Protein AF-A0A849MXF7-F1 (afdb_monomer_lite)

Foldseek 3Di:
DDQAQWWKAFQPDRFIFGFHAKDADPVGFIWTWGQGFQDNDIDIDGPVRIDTDDDFDADDKDFPVPDDQSFAFWWFAFPVGDIAGRWGHDPVVRAIWGFDQDPPRDTDTHGDPGHTTIIHHDHHDPDPPDD

Secondary structure (DSSP, 8-state):
---TT-EEEETTT--EEEEEEEEE-TTS-EEEEEEETTSS-EEEEEGGGEEEEPPPPPS--EEGGGS--SS-EEEEEETTS-EEEEEEEETTTTEEEEEEE-GGG-EEEEEP-SPEEEEEEPPPPPP----

Sequence (131 aa):
MTDLGKRFRADCDDFTGTCIGSYTTREGRDGLVLQMDNARVVHVYGRNRLTEIEAQPAGEWMPIDTAPKDGSRFDAWSVNKERHADVKWSARKNCFLEWAVGDFDTCEWVRVQYSLTHWMPVPQPPASTEG

Structure (mmCIF, N/CA/C/O backbone):
data_AF-A0A849MXF7-F1
#
_entry.id   AF-A0A849MXF7-F1
#
loop_
_atom_site.group_PDB
_atom_site.id
_atom_site.type_symbol
_atom_site.label_atom_id
_atom_site.label_alt_id
_atom_site.label_comp_id
_atom_site.label_asym_id
_atom_site.label_entity_id
_atom_site.label_seq_id
_atom_site.pdbx_PDB_ins_code
_atom_site.Cartn_x
_atom_site.Cartn_y
_atom_site.Cartn_z
_atom_site.occupancy
_atom_site.B_iso_or_equiv
_atom_site.auth_seq_id
_atom_site.auth_comp_id
_atom_site.auth_asym_id
_atom_site.auth_atom_id
_atom_site.pdbx_PDB_model_num
ATOM 1 N N . MET A 1 1 ? -17.865 -12.121 14.882 1.00 52.53 1 MET A N 1
ATOM 2 C CA . MET A 1 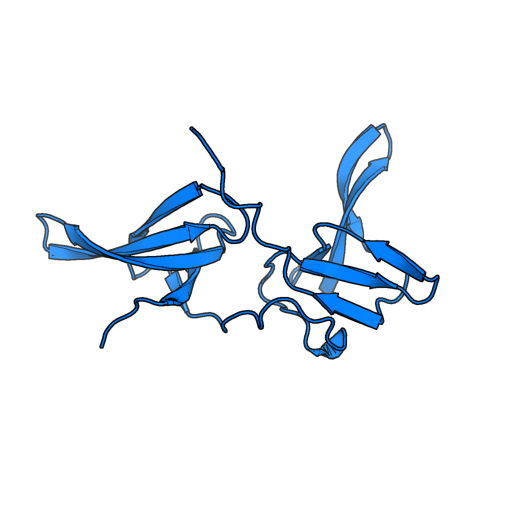1 ? -16.812 -12.282 13.857 1.00 52.53 1 MET A CA 1
ATOM 3 C C . MET A 1 1 ? -15.732 -11.280 14.188 1.00 52.53 1 MET A C 1
ATOM 5 O O . MET A 1 1 ? -16.062 -10.118 14.364 1.00 52.53 1 MET A O 1
ATOM 9 N N . THR A 1 2 ? -14.505 -11.736 14.400 1.00 78.31 2 THR A N 1
ATOM 10 C CA . THR A 1 2 ? -13.436 -10.901 14.956 1.00 78.31 2 THR A CA 1
ATOM 11 C C . THR A 1 2 ? -12.618 -10.313 13.813 1.00 78.31 2 THR A C 1
ATOM 13 O O . THR A 1 2 ? -12.104 -11.069 12.997 1.00 78.31 2 THR A O 1
ATOM 16 N N . ASP A 1 3 ? -12.509 -8.985 13.739 1.00 90.44 3 ASP A N 1
ATOM 17 C CA . ASP A 1 3 ? -11.762 -8.297 12.671 1.00 90.44 3 ASP A CA 1
ATOM 18 C C . ASP A 1 3 ? -10.250 -8.219 12.925 1.00 90.44 3 ASP A C 1
ATOM 20 O O . ASP A 1 3 ? -9.512 -7.645 12.131 1.00 90.44 3 ASP A O 1
ATOM 24 N N . LEU A 1 4 ? -9.776 -8.777 14.041 1.00 92.06 4 LEU A N 1
ATOM 25 C CA . LEU A 1 4 ? -8.355 -8.832 14.378 1.00 92.06 4 LEU A CA 1
ATOM 26 C C . LEU A 1 4 ? -7.558 -9.519 13.264 1.00 92.06 4 LEU A C 1
ATOM 28 O O . LEU A 1 4 ? -7.913 -10.607 12.817 1.00 92.06 4 LEU A O 1
ATOM 32 N N . GLY A 1 5 ? -6.473 -8.875 12.836 1.00 88.62 5 GLY A N 1
ATOM 33 C CA . GLY A 1 5 ? -5.581 -9.372 11.787 1.00 88.62 5 GLY A CA 1
ATOM 34 C C . GLY A 1 5 ? -6.042 -9.087 10.356 1.00 88.62 5 GLY A C 1
ATOM 35 O O . GLY A 1 5 ? -5.262 -9.278 9.428 1.00 88.62 5 GLY A O 1
ATOM 36 N N . LYS A 1 6 ? -7.268 -8.592 10.148 1.00 92.81 6 LYS A N 1
ATOM 37 C CA . LYS A 1 6 ? -7.717 -8.153 8.821 1.00 92.81 6 LYS A CA 1
ATOM 38 C C . LYS A 1 6 ? -7.108 -6.803 8.456 1.00 92.81 6 LYS A C 1
ATOM 40 O O . LYS A 1 6 ? -6.905 -5.962 9.334 1.00 92.81 6 LYS A O 1
ATOM 45 N N . ARG A 1 7 ? -6.855 -6.574 7.166 1.00 91.94 7 ARG A N 1
ATOM 46 C CA . ARG A 1 7 ? -6.406 -5.272 6.661 1.00 91.94 7 ARG A CA 1
ATOM 47 C C . ARG A 1 7 ? -7.588 -4.429 6.211 1.00 91.94 7 ARG A C 1
ATOM 49 O O . ARG A 1 7 ? -8.567 -4.936 5.670 1.00 91.94 7 ARG A O 1
ATOM 56 N N . PHE A 1 8 ? -7.471 -3.129 6.431 1.00 92.88 8 PHE A N 1
ATOM 57 C CA . PHE A 1 8 ? -8.466 -2.146 6.032 1.00 92.88 8 PHE A CA 1
ATOM 58 C C . PHE A 1 8 ? -7.792 -0.934 5.395 1.00 92.88 8 PHE A C 1
ATOM 60 O O . PHE A 1 8 ? -6.679 -0.557 5.770 1.00 92.88 8 PHE A O 1
ATOM 67 N N . ARG A 1 9 ? -8.506 -0.303 4.465 1.00 91.31 9 ARG A N 1
ATOM 68 C CA . ARG A 1 9 ? -8.214 1.028 3.939 1.00 91.31 9 ARG A CA 1
ATOM 69 C C . ARG A 1 9 ? -9.208 2.026 4.517 1.00 9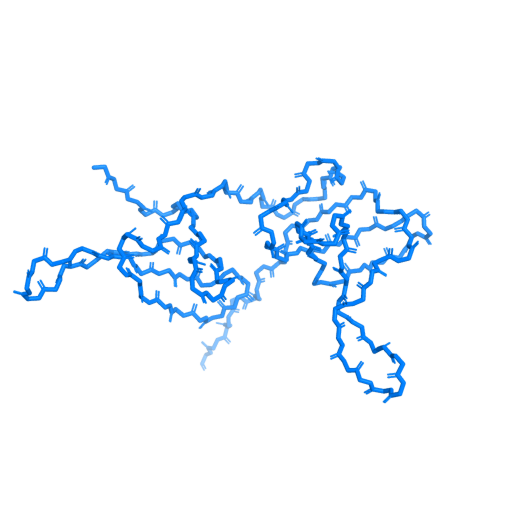1.31 9 ARG A C 1
ATOM 71 O O . ARG A 1 9 ? -10.410 1.767 4.487 1.00 91.31 9 ARG A O 1
ATOM 78 N N . ALA A 1 10 ? -8.714 3.153 5.015 1.00 90.81 10 ALA A N 1
ATOM 79 C CA . ALA A 1 10 ? -9.545 4.276 5.410 1.00 90.81 10 ALA A CA 1
ATOM 80 C C . ALA A 1 10 ? -9.904 5.133 4.193 1.00 90.81 10 ALA A C 1
ATOM 82 O O . ALA A 1 10 ? -9.039 5.524 3.405 1.00 90.81 10 ALA A O 1
ATOM 83 N N . ASP A 1 11 ? -11.186 5.462 4.065 1.00 86.81 11 ASP A N 1
ATOM 84 C CA . ASP A 1 11 ? -11.699 6.206 2.910 1.00 86.81 11 ASP A CA 1
ATOM 85 C C . ASP A 1 11 ? -11.303 7.694 2.939 1.00 86.81 11 ASP A C 1
ATOM 87 O O . ASP A 1 11 ? -11.403 8.391 1.931 1.00 86.81 11 ASP A O 1
ATOM 91 N N . CYS A 1 12 ? -10.883 8.207 4.100 1.00 80.19 12 CYS A N 1
ATOM 92 C CA . CYS A 1 12 ? -10.626 9.630 4.307 1.00 80.19 12 CYS A CA 1
ATOM 93 C C . CYS A 1 12 ? -9.191 10.090 4.022 1.00 80.19 12 CYS A C 1
ATOM 95 O O . CYS A 1 12 ? -9.007 11.274 3.749 1.00 80.19 12 CYS A O 1
ATOM 97 N N . ASP A 1 13 ? -8.186 9.219 4.126 1.00 75.62 13 ASP A N 1
ATOM 98 C CA . ASP A 1 13 ? -6.784 9.656 4.226 1.00 75.62 13 ASP A CA 1
ATOM 99 C C . ASP A 1 13 ? -5.742 8.674 3.656 1.00 75.62 13 ASP A C 1
ATOM 101 O O . ASP A 1 13 ? -4.587 8.698 4.071 1.00 75.62 13 ASP A O 1
ATOM 105 N N . ASP A 1 14 ? -6.107 7.835 2.674 1.00 74.50 14 ASP A N 1
ATOM 106 C CA . ASP A 1 14 ? -5.209 6.840 2.040 1.00 74.50 14 ASP A CA 1
ATOM 107 C C . ASP A 1 14 ? -4.488 5.909 3.044 1.00 74.50 14 ASP A C 1
ATOM 109 O O . ASP A 1 14 ? -3.537 5.208 2.693 1.00 74.50 14 ASP A O 1
ATOM 113 N N . PHE A 1 15 ? -4.948 5.872 4.295 1.00 86.88 15 PHE A N 1
ATOM 114 C CA . PHE A 1 15 ? -4.366 5.064 5.348 1.00 86.88 15 PHE A CA 1
ATOM 115 C C . PHE A 1 15 ? -4.726 3.598 5.116 1.00 86.88 15 PHE A C 1
ATOM 117 O O . PHE A 1 15 ? -5.904 3.247 5.025 1.00 86.88 15 PHE A O 1
ATOM 124 N N . THR A 1 16 ? -3.721 2.727 5.055 1.00 90.00 16 THR A N 1
ATOM 125 C CA . THR A 1 16 ? -3.910 1.273 5.060 1.00 90.00 16 THR A CA 1
ATOM 126 C C . THR A 1 16 ? -3.232 0.673 6.278 1.00 90.00 16 THR A C 1
ATOM 128 O O . THR A 1 16 ? -2.144 1.099 6.681 1.00 90.00 16 THR A O 1
ATOM 131 N N . GLY A 1 17 ? -3.898 -0.292 6.904 1.00 90.19 17 GLY A N 1
ATOM 132 C CA . GLY A 1 17 ? -3.376 -0.903 8.112 1.00 90.19 17 GLY A CA 1
ATOM 133 C C . GLY A 1 17 ? -4.076 -2.186 8.516 1.00 90.19 17 GLY A C 1
ATOM 134 O O . GLY A 1 17 ? -5.153 -2.525 8.024 1.00 90.19 17 GLY A O 1
ATOM 135 N N . THR A 1 18 ? -3.453 -2.891 9.452 1.00 92.62 18 THR A N 1
ATOM 136 C CA . THR A 1 18 ? -3.974 -4.125 10.042 1.00 92.62 18 THR A CA 1
ATOM 137 C C . THR A 1 18 ? -4.764 -3.807 11.306 1.00 92.62 18 THR A C 1
ATOM 139 O O . THR A 1 18 ? -4.310 -3.049 12.162 1.00 92.62 18 THR A O 1
ATOM 142 N N . CYS A 1 19 ? -5.949 -4.394 11.448 1.00 94.62 19 CYS A N 1
ATOM 143 C CA . CYS A 1 19 ? -6.777 -4.242 12.634 1.00 94.62 19 CYS A CA 1
ATOM 144 C C . CYS A 1 19 ? -6.158 -4.975 13.831 1.00 94.62 19 CYS A C 1
ATOM 146 O O . CYS A 1 19 ? -5.985 -6.195 13.818 1.00 94.62 19 CYS A O 1
ATOM 148 N N . ILE A 1 20 ? -5.863 -4.209 14.881 1.00 95.12 20 ILE A N 1
ATOM 149 C CA . ILE A 1 20 ? -5.276 -4.683 16.144 1.00 95.12 20 ILE A CA 1
ATOM 150 C C . ILE A 1 20 ? -6.253 -4.586 17.321 1.00 95.12 20 ILE A C 1
ATOM 152 O O . ILE A 1 20 ? -5.947 -5.026 18.426 1.00 95.12 20 ILE A O 1
ATOM 156 N N . GLY A 1 21 ? -7.440 -4.019 17.101 1.00 95.50 21 GLY A N 1
ATOM 157 C CA . GLY A 1 21 ? -8.454 -3.873 18.134 1.00 95.50 21 GLY A CA 1
ATOM 158 C C . GLY A 1 21 ? -9.754 -3.288 17.603 1.00 95.50 21 GLY A C 1
ATOM 159 O O . GLY A 1 21 ? -9.838 -2.818 16.471 1.00 95.50 21 GLY A O 1
ATOM 160 N N . SER A 1 22 ? -10.776 -3.296 18.450 1.00 95.56 22 SER A N 1
ATOM 161 C CA . SER A 1 22 ? -12.070 -2.668 18.177 1.00 95.56 22 SER A CA 1
ATOM 162 C C . SER A 1 22 ? -12.519 -1.864 19.390 1.00 95.56 22 SER A C 1
ATOM 164 O O . SER A 1 22 ? -12.068 -2.119 20.508 1.00 95.56 22 SER A O 1
ATOM 166 N N . TYR A 1 23 ? -13.375 -0.875 19.165 1.00 94.31 23 TYR A N 1
ATOM 167 C CA . TYR A 1 23 ? -13.954 -0.061 20.223 1.00 94.31 23 TYR A CA 1
ATOM 168 C C . TYR A 1 23 ? -15.414 0.258 19.917 1.00 94.31 23 TYR A C 1
ATOM 170 O O . TYR A 1 23 ? -15.825 0.321 18.758 1.00 94.31 23 TYR A O 1
ATOM 178 N N . THR A 1 24 ? -16.165 0.544 20.976 1.00 95.56 24 THR A N 1
ATOM 179 C CA . THR A 1 24 ? -17.508 1.116 20.894 1.00 95.56 24 THR A CA 1
ATOM 180 C C . THR A 1 24 ? -17.511 2.415 21.695 1.00 95.56 24 THR A C 1
ATOM 182 O O . THR A 1 24 ? -17.035 2.462 22.833 1.00 95.56 24 THR A O 1
ATOM 185 N N . THR A 1 25 ? -17.987 3.506 21.096 1.00 93.62 25 THR A N 1
ATOM 186 C CA . THR A 1 25 ? -18.093 4.797 21.788 1.00 93.62 25 THR A CA 1
ATOM 187 C C . THR A 1 25 ? -19.196 4.757 22.845 1.00 93.62 25 THR A C 1
ATOM 189 O O . THR A 1 25 ? -20.082 3.906 22.819 1.00 93.62 25 THR A O 1
ATOM 192 N N . ARG A 1 26 ? -19.213 5.744 23.750 1.00 94.75 26 ARG A N 1
ATOM 193 C CA . ARG A 1 26 ? -20.309 5.906 24.726 1.00 94.75 26 ARG A CA 1
ATOM 194 C C . ARG A 1 26 ? -21.681 6.129 24.081 1.00 94.75 26 ARG A C 1
ATOM 196 O O . ARG A 1 26 ? -22.695 5.899 24.722 1.00 94.75 26 ARG A O 1
ATOM 203 N N . GLU A 1 27 ? -21.702 6.567 22.827 1.00 94.19 27 GLU A N 1
ATOM 204 C CA . GLU A 1 27 ? -22.913 6.768 22.027 1.00 94.19 27 GLU A CA 1
ATOM 205 C C . GLU A 1 27 ? -23.311 5.510 21.231 1.00 94.19 27 GLU A C 1
ATOM 207 O O . GLU A 1 27 ? -24.220 5.570 20.409 1.00 94.19 27 GLU A O 1
ATOM 212 N N . GLY A 1 28 ? -22.621 4.380 21.430 1.00 93.12 28 GLY A N 1
ATOM 213 C CA . GLY A 1 28 ? -22.919 3.113 20.758 1.00 93.12 28 GLY A CA 1
ATOM 214 C C . GLY A 1 28 ? -22.408 3.015 19.319 1.00 93.12 28 GLY A C 1
ATOM 215 O O . GLY A 1 28 ? -22.922 2.210 18.550 1.00 93.12 28 GLY A O 1
ATOM 216 N N . ARG A 1 29 ? -21.425 3.837 18.921 1.00 93.44 29 ARG A N 1
ATOM 217 C CA . ARG A 1 29 ? -20.824 3.776 17.576 1.00 93.44 29 ARG A CA 1
ATOM 218 C C . ARG A 1 29 ? -19.606 2.857 17.569 1.00 93.44 29 ARG A C 1
ATOM 220 O O . ARG A 1 29 ? -18.716 3.039 18.397 1.00 93.44 29 ARG A O 1
ATOM 227 N N . ASP A 1 30 ? -19.535 1.948 16.603 1.00 94.94 30 ASP A N 1
ATOM 228 C CA . ASP A 1 30 ? -18.426 0.999 16.477 1.00 94.94 30 ASP A CA 1
ATOM 229 C C . ASP A 1 30 ? -17.276 1.530 15.616 1.00 94.94 30 ASP A C 1
ATOM 231 O O . ASP A 1 30 ? -17.471 2.213 14.600 1.00 94.94 30 ASP A O 1
ATOM 235 N N . GLY A 1 31 ? -16.060 1.150 15.991 1.00 94.62 31 GLY A N 1
ATOM 236 C CA . GLY A 1 31 ? -14.858 1.444 15.230 1.00 94.62 31 GLY A CA 1
ATOM 237 C C . GLY A 1 31 ? -13.746 0.427 15.440 1.00 94.62 31 GLY A C 1
ATOM 238 O O . GLY A 1 31 ? -13.813 -0.449 16.305 1.00 94.62 31 GLY A O 1
ATOM 239 N N . LEU A 1 32 ? -12.725 0.542 14.598 1.00 96.12 32 LEU A N 1
ATOM 240 C CA . LEU A 1 32 ? -11.552 -0.322 14.596 1.00 96.12 32 LEU A CA 1
ATOM 241 C C . LEU A 1 32 ? -10.296 0.495 14.888 1.00 96.12 32 LEU A C 1
ATOM 243 O O . LEU A 1 32 ? -10.208 1.683 14.568 1.00 96.12 32 LEU A O 1
ATOM 247 N N . VAL A 1 33 ? -9.328 -0.173 15.504 1.00 95.62 33 VAL A N 1
ATOM 248 C CA . VAL A 1 33 ? -7.987 0.340 15.768 1.00 95.62 33 VAL A CA 1
ATOM 249 C C . VAL A 1 33 ? -7.053 -0.302 14.752 1.00 95.62 33 VAL A C 1
ATOM 251 O O . VAL A 1 33 ? -6.906 -1.526 14.741 1.00 95.62 33 VAL A O 1
ATOM 254 N N . LEU A 1 34 ? -6.447 0.510 13.890 1.00 94.19 34 LEU A N 1
ATOM 255 C CA . LEU A 1 34 ? -5.587 0.048 12.808 1.00 94.19 34 LEU A CA 1
ATOM 256 C C . LEU A 1 34 ? -4.131 0.437 13.079 1.00 94.19 34 LEU A C 1
ATOM 258 O O . LEU A 1 34 ? -3.830 1.607 13.313 1.00 94.19 34 LEU A O 1
ATOM 262 N N . GLN A 1 35 ? -3.229 -0.539 13.003 1.00 92.56 35 GLN A N 1
ATOM 263 C CA . GLN A 1 35 ? -1.790 -0.315 12.888 1.00 92.56 35 GLN A CA 1
ATOM 264 C C . GLN A 1 35 ? -1.466 -0.038 11.420 1.00 92.56 35 GLN A C 1
ATOM 266 O O . GLN A 1 35 ? -1.732 -0.893 10.575 1.00 92.56 35 GLN A O 1
ATOM 271 N N . MET A 1 36 ? -0.899 1.130 11.122 1.00 87.88 36 MET A N 1
ATOM 272 C CA . MET A 1 36 ? -0.479 1.497 9.770 1.00 87.88 36 MET A CA 1
ATOM 273 C C . MET A 1 36 ? 0.536 0.487 9.236 1.00 87.88 36 MET A C 1
ATOM 275 O O . MET A 1 36 ? 1.449 0.079 9.960 1.00 87.88 36 MET A O 1
ATOM 279 N N . ASP A 1 37 ? 0.413 0.122 7.963 1.00 84.12 37 ASP A N 1
ATOM 280 C CA . ASP A 1 37 ? 1.401 -0.745 7.333 1.00 84.12 37 ASP A CA 1
ATOM 281 C C . ASP A 1 37 ? 2.782 -0.070 7.345 1.00 84.12 37 ASP A C 1
ATOM 283 O O . ASP A 1 37 ? 2.940 1.077 6.924 1.00 84.12 37 ASP A O 1
ATOM 287 N N . ASN A 1 38 ? 3.791 -0.804 7.820 1.00 73.56 38 ASN A N 1
ATOM 288 C CA . ASN A 1 38 ? 5.214 -0.432 7.766 1.00 73.56 38 ASN A CA 1
ATOM 289 C C . ASN A 1 38 ? 5.586 0.848 8.531 1.00 73.56 38 ASN A C 1
ATOM 291 O O . ASN A 1 38 ? 6.677 1.388 8.364 1.00 73.56 38 ASN A O 1
ATOM 295 N N . ALA A 1 39 ? 4.706 1.314 9.414 1.00 76.69 39 ALA A N 1
ATOM 296 C CA . ALA A 1 39 ? 4.963 2.427 10.311 1.00 76.69 39 ALA A CA 1
ATOM 297 C C . ALA A 1 39 ? 4.472 2.079 11.714 1.00 76.69 39 ALA A C 1
ATOM 299 O O . ALA A 1 39 ? 3.503 1.346 11.880 1.00 76.69 39 ALA A O 1
ATOM 300 N N . ARG A 1 40 ? 5.093 2.653 12.749 1.00 81.56 40 ARG A N 1
ATOM 301 C CA . ARG A 1 40 ? 4.650 2.510 14.150 1.00 81.56 40 ARG A CA 1
ATOM 302 C C . ARG A 1 40 ? 3.527 3.495 14.504 1.00 81.56 40 ARG A C 1
ATOM 304 O O . ARG A 1 40 ? 3.507 4.063 15.589 1.00 81.56 40 ARG A O 1
ATOM 311 N N . VAL A 1 41 ? 2.607 3.721 13.570 1.00 87.38 41 VAL A N 1
ATOM 312 C CA . VAL A 1 41 ? 1.477 4.644 13.724 1.00 87.38 41 VAL A CA 1
ATOM 313 C C . VAL A 1 41 ? 0.202 3.836 13.907 1.00 87.38 41 VAL A C 1
ATOM 315 O O . VAL A 1 41 ? -0.089 2.951 13.110 1.00 87.38 41 VAL A O 1
ATOM 318 N N . VAL A 1 42 ? -0.566 4.160 14.943 1.00 92.62 42 VAL A N 1
ATOM 319 C CA . VAL A 1 42 ? -1.897 3.594 15.175 1.00 92.62 42 VAL A CA 1
ATOM 320 C C . VAL A 1 42 ? -2.929 4.692 14.986 1.00 92.62 42 VAL A C 1
ATOM 322 O O . VAL A 1 42 ? -2.755 5.796 15.502 1.00 92.62 42 VAL A O 1
ATOM 325 N N . HIS A 1 43 ? -4.016 4.385 14.287 1.00 93.75 43 HIS A N 1
ATOM 326 C CA . HIS A 1 43 ? -5.144 5.296 14.128 1.00 93.75 43 HIS A CA 1
ATOM 327 C C . HIS A 1 43 ? -6.463 4.551 14.361 1.00 93.75 43 HIS A C 1
ATOM 329 O O . HIS A 1 43 ? -6.575 3.345 14.135 1.00 93.75 43 HIS A O 1
ATOM 335 N N . VAL A 1 44 ? -7.462 5.269 14.868 1.00 94.00 44 VAL A N 1
ATOM 336 C CA . VAL A 1 44 ? -8.803 4.757 15.143 1.00 94.00 44 VAL A CA 1
ATOM 337 C C . VAL A 1 44 ? -9.788 5.335 14.141 1.00 94.00 44 VAL A C 1
ATOM 339 O O . VAL A 1 44 ? -9.827 6.545 13.927 1.00 94.00 44 VAL A O 1
ATOM 342 N N . TYR A 1 45 ? -10.613 4.476 13.553 1.00 94.50 45 TYR A N 1
ATOM 343 C CA . TYR A 1 45 ? -11.631 4.885 12.590 1.00 94.50 45 TYR A CA 1
ATOM 344 C C . TYR A 1 45 ? -12.983 4.282 12.948 1.00 94.50 45 TYR A C 1
ATOM 346 O O . TYR A 1 45 ? -13.077 3.144 13.412 1.00 94.50 45 TYR A O 1
ATOM 354 N N . GLY A 1 46 ? -14.050 5.034 12.670 1.00 94.44 46 GLY A N 1
ATOM 355 C CA . GLY A 1 46 ? -15.397 4.472 12.653 1.00 94.44 46 GLY A CA 1
ATOM 356 C C . GLY A 1 46 ? -15.500 3.395 11.574 1.00 94.44 46 GLY A C 1
ATOM 357 O O . GLY A 1 46 ? -14.980 3.569 10.472 1.00 94.44 46 GLY A O 1
ATOM 358 N N . ARG A 1 47 ? -16.185 2.287 11.874 1.00 91.75 47 ARG A N 1
ATOM 359 C CA . ARG A 1 47 ? -16.251 1.116 10.980 1.00 91.75 47 ARG A CA 1
ATOM 360 C C . ARG A 1 47 ? -16.823 1.447 9.597 1.00 91.75 47 ARG A C 1
ATOM 362 O O . ARG A 1 47 ? -16.460 0.826 8.611 1.00 91.75 47 ARG A O 1
ATOM 369 N N . ASN A 1 48 ? -17.693 2.450 9.525 1.00 92.25 48 ASN A N 1
ATOM 370 C CA . ASN A 1 48 ? -18.322 2.926 8.294 1.00 92.25 48 ASN A CA 1
ATOM 371 C C . ASN A 1 48 ? -17.400 3.744 7.369 1.00 92.25 48 ASN A C 1
ATOM 373 O O . ASN A 1 48 ? -17.879 4.236 6.353 1.00 92.25 48 ASN A O 1
ATOM 377 N N . ARG A 1 49 ? -16.130 3.943 7.737 1.00 91.88 49 ARG A N 1
ATOM 378 C CA . ARG A 1 49 ? -15.108 4.622 6.920 1.00 91.88 49 ARG A CA 1
ATOM 379 C C . ARG A 1 49 ? -13.977 3.689 6.494 1.00 91.88 49 ARG A C 1
ATOM 381 O O . ARG A 1 49 ? -12.894 4.162 6.151 1.00 91.88 49 ARG A O 1
ATOM 388 N N . LEU A 1 50 ? -14.191 2.384 6.646 1.00 92.31 50 LEU A N 1
ATOM 389 C CA . LEU A 1 50 ? -13.188 1.363 6.417 1.00 92.31 50 LEU A CA 1
ATOM 390 C C . LEU A 1 50 ? -13.680 0.378 5.368 1.00 92.31 50 LEU A C 1
ATOM 392 O O . LEU A 1 50 ? -14.751 -0.214 5.505 1.00 92.31 50 LEU A O 1
ATOM 396 N N . THR A 1 51 ? -12.834 0.148 4.375 1.00 92.81 51 THR A N 1
ATOM 397 C CA . THR A 1 51 ? -13.004 -0.912 3.387 1.00 92.81 51 THR A CA 1
ATOM 398 C C . THR A 1 51 ? -12.029 -2.039 3.719 1.00 92.81 51 THR A C 1
ATOM 400 O O . THR A 1 51 ? -10.829 -1.792 3.830 1.00 92.81 51 THR A O 1
ATOM 403 N N . GLU A 1 52 ? -12.523 -3.264 3.921 1.00 92.25 52 GLU A N 1
ATOM 404 C CA . GLU A 1 52 ? -11.661 -4.446 4.101 1.00 92.25 52 GLU A CA 1
ATOM 405 C C . GLU A 1 52 ? -10.869 -4.697 2.809 1.00 92.25 52 GLU A C 1
ATOM 407 O O . GLU A 1 52 ? -11.435 -4.666 1.716 1.00 92.25 52 GLU A O 1
ATOM 412 N N . ILE A 1 53 ? -9.563 -4.919 2.939 1.00 89.81 53 ILE A N 1
ATOM 413 C CA . ILE A 1 53 ? -8.642 -5.188 1.828 1.00 89.81 53 ILE A CA 1
ATOM 414 C C . ILE A 1 53 ? -7.883 -6.490 2.086 1.00 89.81 53 ILE A C 1
ATOM 416 O O . ILE A 1 53 ? -7.771 -6.951 3.224 1.00 89.81 53 ILE A O 1
ATOM 420 N N . GLU A 1 54 ? -7.346 -7.087 1.024 1.00 84.56 54 GLU A N 1
ATOM 421 C CA . GLU A 1 54 ? -6.590 -8.332 1.137 1.00 84.56 54 GLU A CA 1
ATOM 422 C C . GLU A 1 54 ? -5.310 -8.157 1.971 1.00 84.56 54 GLU A C 1
ATOM 424 O O . GLU A 1 54 ? -4.642 -7.113 1.970 1.00 84.56 54 GLU A O 1
AT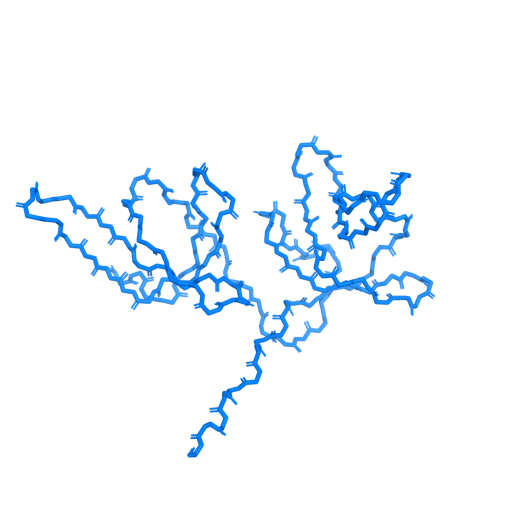OM 429 N N . ALA A 1 55 ? -4.964 -9.210 2.712 1.00 75.25 55 ALA A N 1
ATOM 430 C CA . ALA A 1 55 ? -3.703 -9.281 3.432 1.00 75.25 55 ALA A CA 1
ATOM 431 C C . ALA A 1 55 ? -2.533 -9.289 2.438 1.00 75.25 55 ALA A C 1
ATOM 433 O O . ALA A 1 55 ? -2.577 -10.010 1.442 1.00 75.25 55 ALA A O 1
ATOM 434 N N . GLN A 1 56 ? -1.474 -8.524 2.715 1.00 70.69 56 GLN A N 1
ATOM 435 C CA . GLN A 1 56 ? -0.246 -8.674 1.941 1.00 70.69 56 GLN A CA 1
ATOM 436 C C . GLN A 1 56 ? 0.490 -9.957 2.380 1.00 70.69 56 GLN A C 1
ATOM 438 O O . GLN A 1 56 ? 0.595 -10.220 3.581 1.00 70.69 56 GLN A O 1
ATOM 443 N N . PRO A 1 57 ? 0.998 -10.755 1.430 1.00 70.06 57 PRO A N 1
ATOM 444 C CA . PRO A 1 57 ? 1.856 -11.902 1.701 1.00 70.06 57 PRO A CA 1
ATOM 445 C C . PRO A 1 57 ? 3.174 -11.423 2.309 1.00 70.06 57 PRO A C 1
ATOM 447 O O . PRO A 1 57 ? 3.638 -10.340 1.977 1.00 70.06 57 PRO A O 1
ATOM 450 N N . ALA A 1 58 ? 3.768 -12.202 3.211 1.00 67.44 58 ALA A N 1
ATOM 451 C CA . ALA A 1 58 ? 4.940 -11.783 3.972 1.00 67.44 58 ALA A CA 1
ATOM 452 C C . ALA A 1 58 ? 6.261 -12.097 3.245 1.00 67.44 58 ALA A C 1
ATOM 454 O O . ALA A 1 58 ? 6.519 -13.245 2.907 1.00 67.44 58 ALA A O 1
ATOM 455 N N . GLY A 1 59 ? 7.125 -11.086 3.099 1.00 70.25 59 GLY A N 1
ATOM 456 C CA . GLY A 1 59 ? 8.588 -11.232 3.010 1.00 70.25 59 GLY A CA 1
ATOM 457 C C . GLY A 1 59 ? 9.197 -11.904 1.773 1.00 70.25 59 GLY A C 1
ATOM 458 O O . GLY A 1 59 ? 10.416 -12.050 1.736 1.00 70.25 59 GLY A O 1
ATOM 459 N N . GLU A 1 60 ? 8.405 -12.291 0.775 1.00 84.31 60 GLU A N 1
ATOM 460 C CA . GLU A 1 60 ? 8.903 -12.903 -0.462 1.00 84.31 60 GLU A CA 1
ATOM 461 C C . GLU A 1 60 ? 8.630 -12.028 -1.688 1.00 84.31 60 GLU A C 1
ATOM 463 O O . GLU A 1 60 ? 7.621 -11.324 -1.770 1.00 84.31 60 GLU A O 1
ATOM 468 N N . TRP A 1 61 ? 9.542 -12.089 -2.661 1.00 90.44 61 TRP A N 1
ATOM 469 C CA . TRP A 1 61 ? 9.356 -11.450 -3.959 1.00 90.44 61 TRP A CA 1
ATOM 470 C C . TRP A 1 61 ? 8.320 -12.213 -4.782 1.00 90.44 61 TRP A C 1
ATOM 472 O O . TRP A 1 61 ? 8.459 -13.409 -5.030 1.00 90.44 61 TRP A O 1
ATOM 482 N N . MET A 1 62 ? 7.313 -11.498 -5.263 1.00 93.56 62 MET A N 1
ATOM 483 C CA . MET A 1 62 ? 6.200 -12.028 -6.038 1.00 93.56 62 MET A CA 1
ATOM 484 C C . MET A 1 62 ? 6.111 -11.359 -7.407 1.00 93.56 62 MET A C 1
ATOM 486 O O . MET A 1 62 ? 6.559 -10.222 -7.547 1.00 93.56 62 MET A O 1
ATOM 490 N N . PRO A 1 63 ? 5.529 -12.015 -8.428 1.00 95.44 63 PRO A N 1
ATOM 491 C CA . PRO A 1 63 ? 5.335 -11.405 -9.740 1.00 95.44 63 PRO A CA 1
ATOM 492 C C . PRO A 1 63 ? 4.558 -10.089 -9.649 1.00 95.44 63 PRO A C 1
ATOM 494 O O . PRO A 1 63 ? 3.559 -10.000 -8.938 1.00 95.44 63 PRO A O 1
ATOM 497 N N . ILE A 1 64 ? 4.984 -9.068 -10.394 1.00 95.12 64 ILE A N 1
ATOM 498 C CA . ILE A 1 64 ? 4.373 -7.729 -10.343 1.00 95.12 64 ILE A CA 1
ATOM 499 C C . ILE A 1 64 ? 2.866 -7.722 -10.645 1.00 95.12 64 ILE A C 1
ATOM 501 O O . ILE A 1 64 ? 2.137 -6.877 -10.134 1.00 95.12 64 ILE A O 1
ATOM 505 N N . ASP A 1 65 ? 2.371 -8.673 -11.436 1.00 94.31 65 ASP A N 1
ATOM 506 C CA . ASP A 1 65 ? 0.952 -8.745 -11.794 1.00 94.31 65 ASP A CA 1
ATOM 507 C C . ASP A 1 65 ? 0.048 -9.043 -10.590 1.00 94.31 65 ASP A C 1
ATOM 509 O O . ASP A 1 65 ? -1.145 -8.735 -10.625 1.00 94.31 65 ASP A O 1
ATOM 513 N N . THR A 1 66 ? 0.618 -9.584 -9.508 1.00 92.75 66 THR A N 1
ATOM 514 C CA . THR A 1 66 ? -0.076 -9.828 -8.238 1.00 92.75 66 THR A CA 1
ATOM 515 C C . THR A 1 66 ? 0.101 -8.683 -7.237 1.00 92.75 66 THR A C 1
ATOM 517 O O . THR A 1 66 ? -0.280 -8.832 -6.077 1.00 92.75 66 THR A O 1
ATOM 520 N N . ALA A 1 67 ? 0.725 -7.571 -7.639 1.00 92.25 67 ALA A N 1
ATOM 521 C CA . ALA A 1 67 ? 0.975 -6.441 -6.755 1.00 92.25 67 ALA A CA 1
ATOM 522 C C . ALA A 1 67 ? -0.327 -5.761 -6.313 1.00 92.25 67 ALA A C 1
ATOM 524 O O . ALA A 1 67 ? -1.288 -5.683 -7.091 1.00 92.25 67 ALA A O 1
ATOM 525 N N . PRO A 1 68 ? -0.360 -5.217 -5.086 1.00 90.25 68 PRO A N 1
ATOM 526 C CA . PRO A 1 68 ? -1.545 -4.572 -4.555 1.00 90.25 68 PRO A CA 1
ATOM 527 C C . PRO A 1 68 ? -1.885 -3.319 -5.375 1.00 90.25 68 PRO A C 1
ATOM 529 O O . PRO A 1 68 ? -1.059 -2.428 -5.593 1.00 90.25 68 PRO A O 1
ATOM 532 N N . LYS A 1 69 ? -3.139 -3.249 -5.837 1.00 90.88 69 LYS A N 1
ATOM 533 C CA . LYS A 1 69 ? -3.706 -2.108 -6.586 1.00 90.88 69 LYS A CA 1
ATOM 534 C C . LYS A 1 69 ? -4.613 -1.226 -5.725 1.00 90.88 69 LYS A C 1
ATOM 536 O O . LYS A 1 69 ? -5.372 -0.401 -6.229 1.00 90.88 69 LYS A O 1
ATOM 541 N N . ASP A 1 70 ? -4.507 -1.383 -4.414 1.00 85.00 70 ASP A N 1
ATOM 542 C CA . ASP A 1 70 ? -5.233 -0.645 -3.383 1.00 85.00 70 ASP A CA 1
ATOM 543 C C . ASP A 1 70 ? -4.476 0.606 -2.902 1.00 85.00 70 ASP A C 1
ATOM 545 O O . ASP A 1 70 ? -4.907 1.256 -1.957 1.00 85.00 70 ASP A O 1
ATOM 549 N N . GLY A 1 71 ? -3.361 0.968 -3.542 1.00 86.44 71 GLY A N 1
ATOM 550 C CA . GLY A 1 71 ? -2.551 2.128 -3.167 1.00 86.44 71 GLY A CA 1
ATOM 551 C C . GLY A 1 71 ? -1.614 1.907 -1.977 1.00 86.44 71 GLY A C 1
ATOM 552 O O . GLY A 1 71 ? -0.883 2.840 -1.634 1.00 86.44 71 GLY A O 1
ATOM 553 N N . SER A 1 72 ? -1.583 0.708 -1.383 1.00 87.69 72 SER A N 1
ATOM 554 C CA . SER A 1 72 ? -0.564 0.345 -0.399 1.00 87.69 72 SER A CA 1
ATOM 555 C C . SER A 1 72 ? 0.840 0.400 -1.004 1.00 87.69 72 SER A C 1
ATOM 557 O O . SER A 1 72 ? 1.035 0.172 -2.201 1.00 87.69 72 SER A O 1
ATOM 559 N N . ARG A 1 73 ? 1.821 0.704 -0.149 1.00 90.12 73 ARG A N 1
ATOM 560 C CA . ARG A 1 73 ? 3.233 0.771 -0.532 1.00 90.12 73 ARG A CA 1
ATOM 561 C C . ARG A 1 73 ? 3.886 -0.606 -0.492 1.00 90.12 73 ARG A C 1
ATOM 563 O O . ARG A 1 73 ? 3.547 -1.426 0.362 1.00 90.12 73 ARG A O 1
ATOM 570 N N . PHE A 1 74 ? 4.834 -0.822 -1.389 1.00 91.50 74 PHE A N 1
ATOM 571 C CA . PHE A 1 74 ? 5.640 -2.030 -1.506 1.00 91.50 74 PHE A CA 1
ATOM 572 C C . PHE A 1 74 ? 6.988 -1.709 -2.158 1.00 91.50 74 PHE A C 1
ATOM 574 O O . PHE A 1 74 ? 7.151 -0.667 -2.786 1.00 91.50 74 PHE A O 1
ATOM 581 N N . ASP A 1 75 ? 7.945 -2.620 -2.051 1.00 92.75 75 ASP A N 1
ATOM 582 C CA . ASP A 1 75 ? 9.189 -2.533 -2.811 1.00 92.75 75 ASP A CA 1
ATOM 583 C C . ASP A 1 75 ? 9.046 -3.279 -4.132 1.00 92.75 75 ASP A C 1
ATOM 585 O O . ASP A 1 75 ? 8.396 -4.322 -4.197 1.00 92.75 75 ASP A O 1
ATOM 589 N N . ALA A 1 76 ? 9.669 -2.769 -5.189 1.00 94.69 76 ALA A N 1
ATOM 590 C CA . ALA A 1 76 ? 9.596 -3.359 -6.515 1.00 94.69 76 ALA A CA 1
ATOM 591 C C . ALA A 1 76 ? 10.977 -3.583 -7.131 1.00 94.69 76 ALA A C 1
ATOM 593 O O . ALA A 1 76 ? 11.939 -2.874 -6.838 1.00 94.69 76 ALA A O 1
ATOM 594 N N . TRP A 1 77 ? 11.054 -4.569 -8.020 1.00 95.06 77 TRP A N 1
ATOM 595 C CA . TRP A 1 77 ? 12.235 -4.875 -8.815 1.00 95.06 77 TRP A CA 1
ATOM 596 C C . TRP A 1 77 ? 11.928 -4.696 -10.293 1.00 95.06 77 TRP A C 1
ATOM 598 O O . TRP A 1 77 ? 10.930 -5.229 -10.784 1.00 95.06 77 TRP A O 1
ATOM 608 N N . SER A 1 78 ? 12.777 -3.991 -11.025 1.00 94.88 78 SER A N 1
ATOM 609 C CA . SER A 1 78 ? 12.568 -3.654 -12.437 1.00 94.88 78 SER A CA 1
ATOM 610 C C . SER A 1 78 ? 13.442 -4.470 -13.391 1.00 94.88 78 SER A C 1
ATOM 612 O O . SER A 1 78 ? 14.404 -5.140 -13.008 1.00 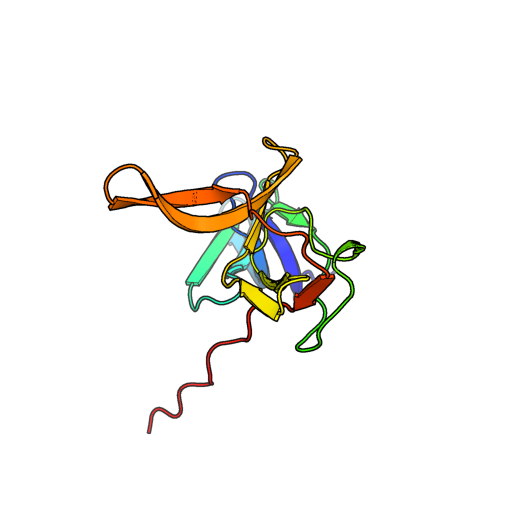94.88 78 SER A O 1
ATOM 614 N N . VAL A 1 79 ? 13.086 -4.435 -14.678 1.00 94.12 79 VAL A N 1
ATOM 615 C CA . VAL A 1 79 ? 13.790 -5.162 -15.753 1.00 94.12 79 VAL A CA 1
ATOM 616 C C . VAL A 1 79 ? 15.263 -4.767 -15.907 1.00 94.12 79 VAL A C 1
ATOM 618 O O . VAL A 1 79 ? 16.072 -5.581 -16.350 1.00 94.12 79 VAL A O 1
ATOM 621 N N . ASN A 1 80 ? 15.636 -3.545 -15.524 1.00 92.75 80 ASN A N 1
ATOM 622 C CA . ASN A 1 80 ? 17.016 -3.050 -15.534 1.00 92.75 80 ASN A CA 1
ATOM 623 C C . ASN A 1 80 ? 17.799 -3.424 -14.261 1.00 92.75 80 ASN A C 1
ATOM 625 O O . ASN A 1 80 ? 18.935 -2.987 -14.102 1.00 92.75 80 ASN A O 1
ATOM 629 N N . LYS A 1 81 ? 17.237 -4.293 -13.408 1.00 89.69 81 LYS A N 1
ATOM 630 C CA . LYS A 1 81 ? 17.834 -4.771 -12.152 1.00 89.69 81 LYS A CA 1
ATOM 631 C C . LYS A 1 81 ? 17.979 -3.683 -11.083 1.00 89.69 81 LYS A C 1
ATOM 633 O O . LYS A 1 81 ? 18.884 -3.769 -10.253 1.00 89.69 81 LYS A O 1
ATOM 638 N N . GLU A 1 82 ? 17.090 -2.695 -11.087 1.00 92.12 82 GLU A N 1
ATOM 639 C CA . GLU A 1 82 ? 17.006 -1.685 -10.034 1.00 92.12 82 GLU A CA 1
ATOM 640 C C . GLU A 1 82 ? 15.933 -2.052 -9.000 1.00 92.12 82 GLU A C 1
ATOM 642 O O . GLU A 1 82 ? 14.900 -2.656 -9.309 1.00 92.12 82 GLU A O 1
ATOM 647 N N . ARG A 1 83 ? 16.194 -1.680 -7.743 1.00 92.19 83 ARG A N 1
ATOM 648 C CA . ARG A 1 83 ? 15.205 -1.730 -6.666 1.00 92.19 83 ARG A CA 1
ATOM 649 C C . ARG A 1 83 ? 14.538 -0.370 -6.556 1.00 92.19 83 ARG A C 1
ATOM 651 O O . ARG A 1 83 ? 15.224 0.624 -6.343 1.00 92.19 83 ARG A O 1
ATOM 658 N N . HIS A 1 84 ? 13.216 -0.359 -6.600 1.00 93.19 84 HIS A N 1
ATOM 659 C CA . HIS A 1 84 ? 12.395 0.814 -6.335 1.00 93.19 84 HIS A CA 1
ATOM 660 C C . HIS A 1 84 ? 11.761 0.653 -4.952 1.00 93.19 84 HIS A C 1
ATOM 662 O O . HIS A 1 84 ? 11.059 -0.330 -4.709 1.00 93.19 84 HIS A O 1
ATOM 668 N N . ALA A 1 85 ? 12.043 1.578 -4.037 1.00 90.19 85 ALA A N 1
ATOM 669 C CA . ALA A 1 85 ? 11.455 1.578 -2.700 1.00 90.19 85 ALA A CA 1
ATOM 670 C C . ALA A 1 85 ? 10.142 2.374 -2.678 1.00 90.19 85 ALA A C 1
ATOM 672 O O . ALA A 1 85 ? 9.956 3.292 -3.479 1.00 90.19 85 ALA A O 1
ATOM 673 N N . ASP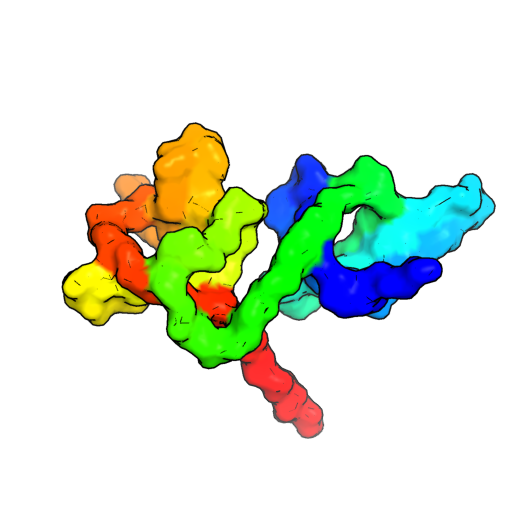 A 1 86 ? 9.251 2.035 -1.743 1.00 88.94 86 ASP A N 1
ATOM 674 C CA . ASP A 1 86 ? 8.006 2.777 -1.492 1.00 88.94 86 ASP A CA 1
ATOM 675 C C . ASP A 1 86 ? 7.068 2.897 -2.712 1.00 88.94 86 ASP A C 1
ATOM 677 O O . ASP A 1 86 ? 6.271 3.825 -2.798 1.00 88.94 86 ASP A O 1
ATOM 681 N N . VAL A 1 87 ? 7.100 1.959 -3.657 1.00 93.62 87 VAL A N 1
ATOM 682 C CA . VAL A 1 87 ? 6.230 1.972 -4.841 1.00 93.62 87 VAL A CA 1
ATOM 683 C C . VAL A 1 87 ? 4.766 1.782 -4.447 1.00 93.62 87 VAL A C 1
ATOM 685 O O . VAL A 1 87 ? 4.447 0.998 -3.557 1.00 93.62 87 VAL A O 1
ATOM 688 N N . LYS A 1 88 ? 3.843 2.463 -5.135 1.00 93.50 88 LYS A N 1
ATOM 689 C CA . LYS A 1 88 ? 2.397 2.234 -4.992 1.00 93.50 88 LYS A CA 1
ATOM 690 C C . LYS A 1 88 ? 1.661 2.276 -6.322 1.00 93.50 88 LYS A C 1
ATOM 692 O O . LYS A 1 88 ? 2.050 2.984 -7.250 1.00 93.50 88 LYS A O 1
ATOM 697 N N . TRP A 1 89 ? 0.531 1.584 -6.404 1.00 93.56 89 TRP A N 1
ATOM 698 C CA . TRP A 1 89 ? -0.399 1.749 -7.519 1.00 93.56 89 TRP A CA 1
ATOM 699 C C . TRP A 1 89 ? -1.219 3.038 -7.383 1.00 93.56 89 TRP A C 1
ATOM 701 O O . TRP A 1 89 ? -1.777 3.334 -6.326 1.00 93.56 89 TRP A O 1
ATOM 711 N N . SER A 1 90 ? -1.360 3.791 -8.472 1.00 92.31 90 SER A N 1
ATOM 712 C CA . SER A 1 90 ? -2.290 4.914 -8.560 1.00 92.31 90 SER A CA 1
ATOM 713 C C . SER A 1 90 ? -3.471 4.559 -9.451 1.00 92.31 90 SER A C 1
ATOM 715 O O . SER A 1 90 ? -3.340 4.546 -10.672 1.00 92.31 90 SER A O 1
ATOM 717 N N . ALA A 1 91 ? -4.653 4.366 -8.860 1.00 88.81 91 ALA A N 1
ATOM 718 C CA . ALA A 1 91 ? -5.884 4.160 -9.626 1.00 88.81 91 ALA A CA 1
ATOM 719 C C . ALA A 1 91 ? -6.209 5.359 -10.538 1.00 88.81 91 ALA A C 1
ATOM 721 O O . ALA A 1 91 ? -6.628 5.178 -11.675 1.00 88.81 91 ALA A O 1
ATOM 722 N N . ARG A 1 92 ? -5.939 6.591 -10.074 1.00 88.50 92 ARG A N 1
ATOM 723 C CA . ARG A 1 92 ? -6.164 7.822 -10.851 1.00 88.50 92 ARG A CA 1
ATOM 724 C C . ARG A 1 92 ? -5.266 7.918 -12.086 1.00 88.50 92 ARG A C 1
ATOM 726 O O . ARG A 1 92 ? -5.731 8.355 -13.131 1.00 88.50 92 ARG A O 1
ATOM 733 N N . LYS A 1 93 ? -3.979 7.575 -11.954 1.00 88.38 93 LYS A N 1
ATOM 734 C CA . LYS A 1 93 ? -3.004 7.640 -13.060 1.00 88.38 93 LYS A CA 1
ATOM 735 C C . LYS A 1 93 ? -2.890 6.316 -13.837 1.00 88.38 93 LYS A C 1
ATOM 737 O O . LYS A 1 93 ? -2.225 6.286 -14.866 1.00 88.38 93 LYS A O 1
ATOM 742 N N . ASN A 1 94 ? -3.539 5.249 -13.360 1.00 92.12 94 ASN A N 1
ATOM 743 C CA . ASN A 1 94 ? -3.480 3.886 -13.894 1.00 92.12 94 ASN A CA 1
ATOM 744 C C . ASN A 1 94 ? -2.036 3.382 -14.103 1.00 92.12 94 ASN A C 1
ATOM 746 O O . ASN A 1 94 ? -1.693 2.836 -15.152 1.00 92.12 94 ASN A O 1
ATOM 750 N N . CYS A 1 95 ? -1.161 3.635 -13.127 1.00 94.00 95 CYS A N 1
ATOM 751 C CA . CYS A 1 95 ? 0.250 3.255 -13.184 1.00 94.00 95 CYS A CA 1
ATOM 752 C C . CYS A 1 95 ? 0.867 3.100 -11.787 1.00 94.00 95 CYS A C 1
ATOM 754 O O . CYS A 1 95 ? 0.304 3.561 -10.789 1.00 94.00 95 CYS A O 1
ATOM 756 N N . PHE A 1 96 ? 2.042 2.468 -11.730 1.00 95.38 96 PHE A N 1
ATOM 757 C CA . PHE A 1 96 ? 2.880 2.445 -10.534 1.00 95.38 96 PHE A CA 1
ATOM 758 C C . PHE A 1 96 ? 3.651 3.757 -10.389 1.00 95.38 96 PHE A C 1
ATOM 760 O O . PHE A 1 96 ? 4.196 4.284 -11.365 1.00 95.38 96 PHE A O 1
ATOM 767 N N . LEU A 1 97 ? 3.674 4.272 -9.163 1.00 94.69 97 LEU A N 1
ATOM 768 C CA . LEU A 1 97 ? 4.393 5.475 -8.773 1.00 94.69 97 LEU A CA 1
ATOM 769 C C . LEU A 1 97 ? 5.478 5.128 -7.759 1.00 94.69 97 LEU A C 1
ATOM 771 O O . LEU A 1 97 ? 5.236 4.304 -6.883 1.00 94.69 97 LEU A O 1
ATOM 775 N N . GLU A 1 98 ? 6.616 5.799 -7.844 1.00 93.31 98 GLU A N 1
ATOM 776 C CA . GLU A 1 98 ? 7.682 5.772 -6.842 1.00 93.31 98 GLU A CA 1
ATOM 777 C C . GLU A 1 98 ? 7.838 7.148 -6.195 1.00 93.31 98 GLU A C 1
ATOM 779 O O . GLU A 1 98 ? 7.456 8.171 -6.776 1.00 93.31 98 GLU A O 1
ATOM 784 N N . TRP A 1 99 ? 8.365 7.167 -4.972 1.00 89.69 99 TRP A N 1
ATOM 785 C CA . TRP A 1 99 ? 8.738 8.408 -4.308 1.00 89.69 99 TRP A CA 1
ATOM 786 C C . TRP A 1 99 ? 10.127 8.821 -4.787 1.00 89.69 99 TRP A C 1
ATOM 788 O O . TRP A 1 99 ? 11.112 8.148 -4.489 1.00 89.69 99 TRP A O 1
ATOM 798 N N . ALA A 1 100 ? 10.206 9.915 -5.538 1.00 86.12 100 ALA A N 1
ATOM 799 C CA . ALA A 1 100 ? 11.466 10.402 -6.080 1.00 86.12 100 ALA A CA 1
ATOM 800 C C . ALA A 1 100 ? 11.522 11.929 -6.069 1.00 86.12 100 ALA A C 1
ATOM 802 O O . ALA A 1 100 ? 10.531 12.618 -5.820 1.00 86.12 100 ALA A O 1
ATOM 803 N N . VAL A 1 101 ? 12.712 12.448 -6.350 1.00 83.19 101 VAL A N 1
ATOM 804 C CA . VAL A 1 101 ? 12.908 13.867 -6.629 1.00 83.19 101 VAL A CA 1
ATOM 805 C C . VAL A 1 101 ? 12.463 14.115 -8.071 1.00 83.19 101 VAL A C 1
ATOM 807 O O . VAL A 1 101 ? 13.050 13.569 -9.005 1.00 83.19 101 VAL A O 1
ATOM 810 N N . GLY A 1 102 ? 11.376 14.864 -8.228 1.00 73.00 102 GLY A N 1
ATOM 811 C CA . GLY A 1 102 ? 10.863 15.345 -9.503 1.00 73.00 102 GLY A CA 1
ATOM 812 C C . GLY A 1 102 ? 11.625 16.571 -10.001 1.00 73.00 102 GLY A C 1
ATOM 813 O O . GLY A 1 102 ? 12.717 16.899 -9.528 1.00 73.00 102 GLY A O 1
ATOM 814 N N . ASP A 1 103 ? 11.032 17.275 -10.961 1.00 75.25 103 ASP A N 1
ATOM 815 C CA . ASP A 1 103 ? 11.635 18.490 -11.501 1.00 75.25 103 ASP A CA 1
ATOM 816 C C . ASP A 1 103 ? 11.758 19.567 -10.402 1.00 75.25 103 ASP A C 1
ATOM 818 O O . ASP A 1 103 ? 10.906 19.695 -9.514 1.00 75.25 103 ASP A O 1
ATOM 822 N N . PHE A 1 104 ? 12.831 20.361 -10.470 1.00 80.00 104 PHE A N 1
ATOM 823 C CA . PHE A 1 104 ? 13.118 21.458 -9.532 1.00 80.00 104 PHE A CA 1
ATOM 824 C C . PHE A 1 104 ? 13.279 21.032 -8.060 1.00 80.00 104 PHE A C 1
ATOM 826 O O . PHE A 1 104 ? 12.880 21.768 -7.158 1.00 80.00 104 PHE A O 1
ATOM 833 N N . ASP A 1 105 ? 13.867 19.857 -7.814 1.00 82.56 105 ASP A N 1
ATOM 834 C CA . ASP A 1 105 ? 14.202 19.351 -6.473 1.00 82.56 105 ASP A CA 1
ATOM 835 C C . ASP A 1 105 ? 12.988 19.135 -5.547 1.00 82.56 105 ASP A C 1
ATOM 837 O O . ASP A 1 105 ? 13.102 19.143 -4.318 1.00 82.56 105 ASP A O 1
ATOM 841 N N . THR A 1 106 ? 11.803 18.919 -6.121 1.00 85.19 106 THR A N 1
ATOM 842 C CA . THR A 1 106 ? 10.595 18.622 -5.343 1.00 85.19 106 THR A CA 1
ATOM 843 C C . THR A 1 106 ? 10.433 17.118 -5.137 1.00 85.19 106 THR A C 1
ATOM 845 O O . THR A 1 106 ? 10.462 16.344 -6.085 1.00 85.19 106 THR A O 1
ATOM 848 N N . CYS A 1 107 ? 10.259 16.665 -3.892 1.00 85.38 107 CYS A N 1
ATOM 849 C CA . CYS A 1 107 ? 9.944 15.259 -3.625 1.00 85.38 107 CYS A CA 1
ATOM 850 C C . CYS A 1 107 ? 8.465 14.992 -3.912 1.00 85.38 107 CYS A C 1
ATOM 852 O O . CYS A 1 107 ? 7.589 15.558 -3.250 1.00 85.38 107 CYS A O 1
ATOM 854 N N . GLU A 1 108 ? 8.182 14.113 -4.867 1.00 90.00 108 GLU A N 1
ATOM 855 C CA . GLU A 1 108 ? 6.819 13.789 -5.268 1.00 90.00 108 GLU A CA 1
ATOM 856 C C . GLU A 1 108 ? 6.654 12.335 -5.739 1.00 90.00 108 GLU A C 1
ATOM 858 O O . GLU A 1 108 ? 7.604 11.568 -5.892 1.00 90.00 108 GLU A O 1
ATOM 863 N N . TRP A 1 109 ? 5.397 11.947 -5.966 1.00 90.25 109 TRP A N 1
ATOM 864 C CA . TRP A 1 109 ? 5.045 10.647 -6.533 1.00 90.25 109 TRP A CA 1
ATOM 865 C C . TRP A 1 109 ? 5.125 10.684 -8.061 1.00 90.25 109 TRP A C 1
ATOM 867 O O . TRP A 1 109 ? 4.149 11.044 -8.743 1.00 90.25 109 TRP A O 1
ATOM 877 N N . VAL A 1 110 ? 6.267 10.259 -8.594 1.00 91.19 110 VAL A N 1
ATOM 878 C CA . VAL A 1 110 ? 6.524 10.173 -10.037 1.00 91.19 110 VAL A CA 1
ATOM 879 C C . VAL A 1 110 ? 6.183 8.788 -10.572 1.00 91.19 110 VAL A C 1
ATOM 881 O O . VAL A 1 110 ? 6.089 7.819 -9.827 1.00 91.19 110 VAL A O 1
ATOM 884 N N . ARG A 1 111 ? 5.951 8.681 -11.881 1.00 93.12 111 ARG A N 1
ATOM 885 C CA . ARG A 1 111 ? 5.704 7.387 -12.527 1.00 93.12 111 ARG A CA 1
ATOM 886 C C . ARG A 1 111 ? 7.002 6.586 -12.584 1.00 93.12 111 ARG A C 1
ATOM 888 O O . ARG A 1 111 ? 7.998 7.114 -13.066 1.00 93.12 111 ARG A O 1
ATOM 895 N N . VAL A 1 112 ? 6.941 5.306 -12.212 1.00 92.50 112 VAL A N 1
ATOM 896 C CA . VAL A 1 112 ? 8.067 4.383 -12.404 1.00 92.50 112 VAL A CA 1
ATOM 897 C C . VAL A 1 112 ? 8.382 4.289 -13.897 1.00 92.50 112 VAL A C 1
ATOM 899 O O . VAL A 1 112 ? 7.506 3.956 -14.704 1.00 92.50 112 VAL A O 1
ATOM 902 N N . GLN A 1 113 ? 9.619 4.621 -14.272 1.00 89.81 113 GLN A N 1
ATOM 903 C CA . GLN A 1 113 ? 10.021 4.711 -15.680 1.00 89.81 113 GLN A CA 1
ATOM 904 C C . GLN A 1 113 ? 10.186 3.335 -16.338 1.00 89.81 113 GLN A C 1
ATOM 906 O O . GLN A 1 113 ? 9.857 3.164 -17.513 1.00 89.81 113 GLN A O 1
ATOM 911 N N . TYR A 1 114 ? 10.664 2.348 -15.580 1.00 90.69 114 TYR A N 1
ATOM 912 C CA . TYR A 1 114 ? 10.932 1.001 -16.073 1.00 90.69 114 TYR A CA 1
ATOM 913 C C . TYR A 1 114 ? 9.779 0.038 -15.797 1.00 90.69 114 TYR A C 1
ATOM 915 O O . TYR A 1 114 ? 8.989 0.206 -14.870 1.00 90.69 114 TYR A O 1
ATOM 923 N N . SER A 1 115 ? 9.700 -1.023 -16.603 1.00 94.31 115 SER A N 1
ATOM 924 C CA . SER A 1 115 ? 8.778 -2.120 -16.312 1.00 94.31 115 SER A CA 1
ATOM 925 C C . SER A 1 115 ? 9.224 -2.837 -15.042 1.00 94.31 115 SER A C 1
ATOM 927 O O . SER A 1 115 ? 10.371 -3.276 -14.926 1.00 94.31 115 SER A O 1
ATOM 929 N N . LEU A 1 116 ? 8.302 -2.946 -14.094 1.00 96.38 116 LEU A N 1
ATOM 930 C CA . LEU A 1 116 ? 8.480 -3.730 -12.884 1.00 96.38 116 LEU A CA 1
ATOM 931 C C . LEU A 1 116 ? 8.288 -5.220 -13.207 1.00 96.38 116 LEU A C 1
ATOM 933 O O . LEU A 1 116 ? 7.569 -5.571 -14.138 1.00 96.38 116 LEU A O 1
ATOM 937 N N . THR A 1 117 ? 8.962 -6.090 -12.464 1.00 96.44 117 THR A N 1
ATOM 938 C CA . THR A 1 117 ? 8.965 -7.552 -12.654 1.00 96.44 117 THR A CA 1
ATOM 939 C C . THR A 1 117 ? 8.479 -8.274 -11.411 1.00 96.44 117 THR A C 1
ATOM 941 O O . THR A 1 117 ? 7.680 -9.202 -11.511 1.00 96.44 117 THR A O 1
ATOM 944 N N . HIS A 1 118 ? 8.923 -7.813 -10.242 1.00 95.19 118 HIS A N 1
ATOM 945 C CA . HIS A 1 118 ? 8.563 -8.384 -8.957 1.00 95.19 118 HIS A CA 1
ATOM 946 C C . HIS A 1 118 ? 8.243 -7.280 -7.961 1.00 95.19 118 HIS A C 1
ATOM 948 O O . HIS A 1 118 ? 8.698 -6.144 -8.109 1.00 95.19 118 HIS A O 1
ATOM 954 N N . TRP A 1 119 ? 7.487 -7.631 -6.936 1.00 95.06 119 TRP A N 1
ATOM 955 C CA . TRP A 1 119 ? 7.225 -6.792 -5.782 1.00 95.06 119 TRP A CA 1
ATOM 956 C C . TRP A 1 119 ? 7.368 -7.603 -4.499 1.00 95.06 119 TRP A C 1
ATOM 958 O O . TRP A 1 119 ? 7.295 -8.827 -4.521 1.00 95.06 119 TRP A O 1
ATOM 968 N N . MET A 1 120 ? 7.565 -6.923 -3.385 1.00 92.69 120 MET A N 1
ATOM 969 C CA . MET A 1 120 ? 7.547 -7.504 -2.050 1.00 92.69 120 MET A CA 1
ATOM 970 C C . MET A 1 120 ? 6.909 -6.473 -1.116 1.00 92.69 120 MET A C 1
ATOM 972 O O . MET A 1 1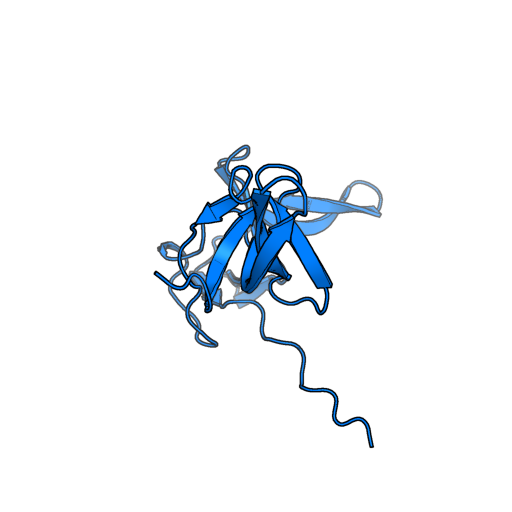20 ? 7.158 -5.277 -1.305 1.00 92.69 120 MET A O 1
ATOM 976 N N . PRO A 1 121 ? 6.097 -6.866 -0.117 1.00 88.81 121 PRO A N 1
ATOM 977 C CA . PRO A 1 121 ? 5.680 -5.924 0.925 1.00 88.81 121 PRO A CA 1
ATOM 978 C C . PRO A 1 121 ? 6.899 -5.192 1.499 1.00 88.81 121 PRO A C 1
ATOM 980 O O . PRO A 1 121 ? 7.984 -5.772 1.612 1.00 88.81 121 PRO A O 1
ATOM 983 N N . VAL A 1 122 ? 6.729 -3.930 1.896 1.00 84.31 122 VAL A N 1
ATOM 984 C CA . VAL A 1 122 ? 7.810 -3.241 2.612 1.00 84.31 122 VAL A CA 1
ATOM 985 C C . VAL A 1 122 ? 8.110 -4.048 3.887 1.00 84.31 122 VAL A C 1
ATOM 987 O O . VAL A 1 122 ? 7.181 -4.443 4.599 1.00 84.31 122 VAL A O 1
ATOM 990 N N . PRO A 1 123 ? 9.383 -4.373 4.165 1.00 75.38 123 PRO A N 1
ATOM 991 C CA . PRO A 1 123 ? 9.729 -5.156 5.340 1.00 75.38 123 PRO A CA 1
ATOM 992 C C . PRO A 1 123 ? 9.343 -4.400 6.612 1.00 75.38 123 PRO A C 1
ATOM 994 O O . PRO A 1 123 ? 9.501 -3.181 6.705 1.00 75.38 123 PRO A O 1
ATOM 997 N N . GLN A 1 124 ? 8.875 -5.137 7.621 1.00 73.69 124 GLN A N 1
ATOM 998 C CA . GLN A 1 124 ? 8.650 -4.546 8.934 1.00 73.69 124 GLN A CA 1
ATOM 999 C C . GLN A 1 124 ? 9.976 -3.997 9.477 1.00 73.69 124 GLN A C 1
ATOM 1001 O O . GLN A 1 124 ? 11.008 -4.668 9.350 1.00 73.69 124 GLN A O 1
ATOM 1006 N N . PRO A 1 125 ? 9.970 -2.805 10.100 1.00 74.19 125 PRO A N 1
ATOM 1007 C CA . PRO A 1 125 ? 11.140 -2.309 10.801 1.00 74.19 125 PRO A CA 1
ATOM 1008 C C . PRO A 1 125 ? 11.637 -3.365 11.796 1.00 74.19 125 PRO A C 1
ATOM 1010 O O . PRO A 1 125 ? 10.809 -4.050 12.409 1.00 74.19 125 PRO A O 1
ATOM 1013 N N . PRO A 1 126 ? 12.958 -3.497 12.003 1.00 76.88 126 PRO A N 1
ATOM 1014 C CA . PRO A 1 126 ? 13.472 -4.399 13.021 1.00 76.88 126 PRO A CA 1
ATOM 1015 C C . PRO A 1 126 ? 12.819 -4.086 14.374 1.00 76.88 126 PRO A C 1
ATOM 1017 O O . PRO A 1 126 ? 12.571 -2.920 14.716 1.00 76.88 126 PRO A O 1
ATOM 1020 N N . ALA A 1 127 ? 12.510 -5.138 15.135 1.00 74.44 127 ALA A N 1
ATOM 1021 C CA . ALA A 1 127 ? 12.057 -4.973 16.507 1.00 74.44 127 ALA A CA 1
ATOM 1022 C C . ALA A 1 127 ? 13.132 -4.173 17.254 1.00 74.44 127 ALA A C 1
ATOM 1024 O O . ALA A 1 127 ? 14.315 -4.506 17.180 1.00 74.44 127 ALA A O 1
ATOM 1025 N N . SER A 1 128 ? 12.736 -3.084 17.914 1.00 62.78 128 SER A N 1
ATOM 1026 C CA . SER A 1 128 ? 13.671 -2.337 18.749 1.00 62.78 128 SER A CA 1
ATOM 1027 C C . SER A 1 128 ? 14.135 -3.267 19.864 1.00 62.78 128 SER A C 1
ATOM 1029 O O . SER A 1 128 ? 13.342 -3.608 20.737 1.00 62.78 128 SER A O 1
ATOM 1031 N N . THR A 1 129 ? 15.403 -3.670 19.851 1.00 50.75 129 THR A N 1
ATOM 1032 C CA . THR A 1 129 ? 16.069 -4.185 21.050 1.00 50.75 129 THR A CA 1
ATOM 1033 C C . THR A 1 129 ? 16.404 -2.979 21.924 1.00 50.75 129 THR A C 1
ATOM 1035 O O . THR A 1 129 ? 17.552 -2.555 21.998 1.00 50.75 129 THR A O 1
ATOM 1038 N N . GLU A 1 130 ? 15.388 -2.337 22.498 1.00 53.50 130 GLU A N 1
ATOM 1039 C CA . GLU A 1 130 ? 15.620 -1.387 23.585 1.00 53.50 130 GLU A CA 1
ATOM 1040 C C . GLU A 1 130 ? 15.887 -2.206 24.852 1.00 53.50 130 GLU A C 1
ATOM 1042 O O . GLU A 1 130 ? 15.051 -3.010 25.270 1.00 53.50 130 GLU A O 1
ATOM 1047 N N . GLY A 1 131 ? 17.104 -2.059 25.381 1.00 39.62 131 GLY A N 1
ATOM 1048 C CA . GLY A 1 131 ? 17.514 -2.495 26.715 1.00 39.62 131 GLY A CA 1
ATOM 1049 C C . GLY A 1 131 ? 17.586 -1.318 27.674 1.00 39.62 131 GLY A C 1
ATOM 1050 O O . GLY A 1 131 ? 17.600 -0.164 27.187 1.00 39.62 131 GLY A O 1
#

pLDDT: mean 87.55, std 9.97, range [39.62, 96.44]

Radius of gyration: 16.69 Å; chains: 1; bounding box: 41×34×43 Å